Protein AF-A0A5C1AHT4-F1 (afdb_monomer)

Organism: NCBI:txid2598579

Sequence (123 aa):
MPTSSMNGSSPITPERAARLYKLLSILAGGPQGRDPLLKKLKINARGFYRELELLRSRGIGVDPVGTKYHLVGDLDSALAKLPVPDLKLNVREALVLAKGPTAAHRKLQSQLNTLLGTTRHAY

Solvent-accessible surface area (backbone atoms only — not comparable to full-atom values): 7129 Å² total; per-residue (Å²): 140,82,89,77,86,71,82,80,74,71,79,59,48,50,72,53,41,12,46,51,51,49,52,49,60,53,25,64,79,40,70,41,45,58,69,63,48,30,64,76,65,73,43,54,73,70,55,48,56,52,52,51,51,51,36,46,77,53,74,34,50,71,46,78,57,89,78,21,36,28,53,58,78,56,58,65,71,43,29,56,57,37,63,37,58,101,46,103,38,26,45,40,56,52,56,55,63,26,70,54,92,48,73,67,17,51,50,48,39,51,53,47,26,65,44,41,63,60,66,76,79,76,132

Secondary structure (DSSP, 8-state):
---------PPPPHHHHHHHHHHHHHHHTS-EEHHHHHHHHT--HHHHHHHHHHHHHTT--EEEETTEEEESS-HHHHHTTSBPTTSSSBHHHHHHHH-SSSHHHHHHHHHHHHHTT------

Nearest PDB structures (foldseek):
  5yhx-assembly1_B  TM=4.252E-01  e=2.080E-02  Lactococcus lactis subsp. lactis Il1403
  6clw-assembly1_A  TM=4.966E-01  e=5.919E-02  Streptomyces sp. CB03234
  7pga-assembly1_A  TM=5.708E-01  e=2.841E-01  Streptomyces peucetius
  5eeg-assembly1_A  TM=4.769E-01  e=3.382E-01  Streptomyces peucetius
  7b1v-assembly1_B  TM=4.192E-01  e=7.628E-01  Saccharopolyspora erythraea NRRL 2338

Radius of gyration: 15.69 Å; Cα contacts (8 Å, |Δi|>4): 135; chains: 1; bounding box: 53×26×41 Å

pLDDT: mean 84.68, std 17.27, range [29.17, 97.69]

Foldseek 3Di:
DDPDDDDPPPQQALLLLLLLLQLLVVQLVHWAADVVSCVSSVHDPVVVVVSQVVLVSLVWDWDDDPRTIHTDDHSLVSQQSRCQGPDPHGNNRLVVQLPDDDPVSVVSVVVCCVSNVVDPPDD

Mean predicted aligned error: 7.38 Å

Structure (mmCIF, N/CA/C/O backbone):
data_AF-A0A5C1AHT4-F1
#
_entry.id   AF-A0A5C1AHT4-F1
#
loop_
_atom_site.group_PDB
_atom_site.id
_atom_site.type_symbol
_atom_site.label_atom_id
_atom_site.label_alt_id
_atom_site.label_comp_id
_atom_site.label_asym_id
_atom_site.label_entity_id
_atom_site.label_seq_id
_atom_site.pdbx_PDB_ins_code
_atom_site.Cartn_x
_atom_site.Cartn_y
_atom_site.Cartn_z
_atom_site.occupancy
_atom_site.B_iso_or_equiv
_atom_site.auth_seq_id
_atom_site.auth_comp_id
_atom_site.auth_asym_id
_atom_site.auth_atom_id
_atom_site.pdbx_PDB_model_num
ATOM 1 N N . MET A 1 1 ? -30.905 -2.745 -25.595 1.00 40.97 1 MET A N 1
ATOM 2 C CA . MET A 1 1 ? -29.956 -2.962 -24.483 1.00 40.97 1 MET A CA 1
ATOM 3 C C . MET A 1 1 ? -28.636 -3.460 -25.045 1.00 40.97 1 MET A C 1
ATOM 5 O O . MET A 1 1 ? -28.630 -4.525 -25.646 1.00 40.97 1 MET A O 1
ATOM 9 N N . PRO A 1 2 ? -27.550 -2.699 -24.861 1.00 43.12 2 PRO A N 1
ATOM 10 C CA . PRO A 1 2 ? -26.257 -3.292 -24.547 1.00 43.12 2 PRO A CA 1
ATOM 11 C C . PRO A 1 2 ? -25.682 -2.604 -23.297 1.00 43.12 2 PRO A C 1
ATOM 13 O O . PRO A 1 2 ? -25.327 -1.430 -23.337 1.00 43.12 2 PRO A O 1
ATOM 16 N N . THR A 1 3 ? -25.595 -3.301 -22.165 1.00 47.81 3 THR A N 1
ATOM 17 C CA . THR A 1 3 ? -24.810 -2.827 -21.011 1.00 47.81 3 THR A CA 1
ATOM 18 C C . THR A 1 3 ? -23.398 -3.374 -21.150 1.00 47.81 3 THR A C 1
ATOM 20 O O . THR A 1 3 ? -23.055 -4.407 -20.578 1.00 47.81 3 THR A O 1
ATOM 23 N N . SER A 1 4 ? -22.594 -2.705 -21.975 1.00 43.75 4 SER A N 1
ATOM 24 C CA . SER A 1 4 ? -21.163 -2.974 -22.080 1.00 43.75 4 SER A CA 1
ATOM 25 C C . SER A 1 4 ? -20.481 -2.615 -20.763 1.00 43.75 4 SER A C 1
ATOM 27 O O . SER A 1 4 ? -20.371 -1.446 -20.395 1.00 43.75 4 SER A O 1
ATOM 29 N N . SER A 1 5 ? -20.001 -3.638 -20.064 1.00 48.62 5 SER A N 1
ATOM 30 C CA . SER A 1 5 ? -19.001 -3.527 -19.011 1.00 48.62 5 SER A CA 1
ATOM 31 C C . SER A 1 5 ? -17.739 -2.863 -19.568 1.00 48.62 5 SER A C 1
ATOM 33 O O . SER A 1 5 ? -16.953 -3.502 -20.262 1.00 48.62 5 SER A O 1
ATOM 35 N N . MET A 1 6 ? -17.506 -1.595 -19.241 1.00 37.91 6 MET A N 1
ATOM 36 C CA . MET A 1 6 ? -16.170 -1.004 -19.297 1.00 37.91 6 MET A CA 1
ATOM 37 C C . MET A 1 6 ? -15.771 -0.646 -17.874 1.00 37.91 6 MET A C 1
ATOM 39 O O . MET A 1 6 ? -16.158 0.386 -17.332 1.00 37.91 6 MET A O 1
ATOM 43 N N . ASN A 1 7 ? -15.000 -1.551 -17.266 1.00 42.16 7 ASN A N 1
ATOM 44 C CA . ASN A 1 7 ? -14.177 -1.269 -16.100 1.00 42.16 7 ASN A CA 1
ATOM 45 C C . ASN A 1 7 ? -13.381 0.007 -16.384 1.00 42.16 7 ASN A C 1
ATOM 47 O O . ASN A 1 7 ? -12.388 -0.019 -17.110 1.00 42.16 7 ASN A O 1
ATOM 51 N N . GLY A 1 8 ? -13.816 1.125 -15.808 1.00 38.31 8 GLY A N 1
ATOM 52 C CA . GLY A 1 8 ? -13.042 2.353 -15.744 1.00 38.31 8 GLY A CA 1
ATOM 53 C C . GLY A 1 8 ? -11.853 2.139 -14.817 1.00 38.31 8 GLY A C 1
ATOM 54 O O . GLY A 1 8 ? -11.843 2.627 -13.688 1.00 38.31 8 GLY A O 1
ATOM 55 N N . SER A 1 9 ? -10.850 1.383 -15.267 1.00 50.97 9 SER A N 1
ATOM 56 C CA . SER A 1 9 ? -9.554 1.292 -14.612 1.00 50.97 9 SER A CA 1
ATOM 57 C C . SER A 1 9 ? -8.857 2.635 -14.785 1.00 50.97 9 SER A C 1
ATOM 59 O O . SER A 1 9 ? -7.991 2.790 -15.641 1.00 50.97 9 SER A O 1
ATOM 61 N N . SER A 1 10 ? -9.274 3.626 -13.993 1.00 55.50 10 SER A N 1
ATOM 62 C CA . SER A 1 10 ? -8.545 4.883 -13.876 1.00 55.50 10 SER A CA 1
ATOM 63 C C . SER A 1 10 ? -7.078 4.525 -13.633 1.00 55.50 10 SER A C 1
ATOM 65 O O . SER A 1 10 ? -6.803 3.789 -12.672 1.00 55.50 10 SER A O 1
ATOM 67 N N . PRO A 1 11 ? -6.155 4.953 -14.511 1.00 67.44 11 PRO A N 1
ATOM 68 C CA . PRO A 1 11 ? -4.751 4.632 -14.348 1.00 67.44 11 PRO A CA 1
ATOM 69 C C . PRO A 1 11 ? -4.309 5.133 -12.975 1.00 67.44 11 PRO A C 1
ATOM 71 O O . PRO A 1 11 ? -4.577 6.271 -12.579 1.00 67.44 11 PRO A O 1
ATOM 74 N N . ILE A 1 12 ? -3.707 4.240 -12.194 1.00 79.88 12 ILE A N 1
ATOM 75 C CA . ILE A 1 12 ? -3.139 4.618 -10.906 1.00 79.88 12 ILE A CA 1
ATOM 76 C C . ILE A 1 12 ? -1.881 5.419 -11.226 1.00 79.88 12 ILE A C 1
ATOM 78 O O . ILE A 1 12 ? -0.978 4.904 -11.873 1.00 79.88 12 ILE A O 1
ATOM 82 N N . THR A 1 13 ? -1.827 6.678 -10.798 1.00 87.31 13 THR A N 1
ATOM 83 C CA . THR A 1 13 ? -0.609 7.487 -10.924 1.00 87.31 13 THR A CA 1
ATOM 84 C C . THR A 1 13 ? 0.485 6.951 -9.991 1.00 87.31 13 THR A C 1
ATOM 86 O O . THR A 1 13 ? 0.152 6.360 -8.956 1.00 87.31 13 THR A O 1
ATOM 89 N N . PRO A 1 14 ? 1.779 7.194 -10.276 1.00 84.75 14 PRO A N 1
ATOM 90 C CA . PRO A 1 14 ? 2.887 6.840 -9.380 1.00 84.75 14 PRO A CA 1
ATOM 91 C C . PRO A 1 14 ? 2.649 7.233 -7.919 1.00 84.75 14 PRO A C 1
ATOM 93 O O . PRO A 1 14 ? 2.730 6.404 -7.018 1.00 84.75 14 PRO A O 1
ATOM 96 N N . GLU A 1 15 ? 2.222 8.472 -7.682 1.00 87.75 15 GLU A N 1
ATOM 97 C CA . GLU A 1 15 ? 1.932 8.988 -6.340 1.00 87.75 15 GLU A CA 1
ATOM 98 C C . GLU A 1 15 ? 0.830 8.203 -5.621 1.00 87.75 15 GLU A C 1
ATOM 100 O O . GLU A 1 15 ? 0.865 8.012 -4.403 1.00 87.75 15 GLU A O 1
ATOM 105 N N . ARG A 1 16 ? -0.186 7.770 -6.370 1.00 90.50 16 ARG A N 1
ATOM 106 C CA . ARG A 1 16 ? -1.298 6.990 -5.835 1.00 90.50 16 ARG A CA 1
ATOM 107 C C . ARG A 1 16 ? -0.845 5.565 -5.526 1.00 90.50 16 ARG A C 1
ATOM 109 O O . ARG A 1 16 ? -1.150 5.081 -4.442 1.00 90.50 16 ARG A O 1
ATOM 116 N N . ALA A 1 17 ? -0.057 4.937 -6.400 1.00 89.56 17 ALA A N 1
ATOM 117 C CA . ALA A 1 17 ? 0.546 3.630 -6.132 1.00 89.56 17 ALA A CA 1
ATOM 118 C C . ALA A 1 17 ? 1.433 3.663 -4.876 1.00 89.56 17 ALA A C 1
ATOM 120 O O . ALA A 1 17 ? 1.298 2.794 -4.016 1.00 89.56 17 ALA A O 1
ATOM 121 N N . ALA A 1 18 ? 2.249 4.711 -4.714 1.00 90.88 18 ALA A N 1
ATOM 122 C CA . ALA A 1 18 ? 3.066 4.931 -3.521 1.00 90.88 18 ALA A CA 1
ATOM 123 C C . ALA A 1 18 ? 2.224 4.994 -2.241 1.00 90.88 18 ALA A C 1
ATOM 125 O O . ALA A 1 18 ? 2.526 4.334 -1.245 1.00 90.88 18 ALA A O 1
ATOM 126 N N . ARG A 1 19 ? 1.138 5.779 -2.262 1.00 94.00 19 ARG A N 1
ATOM 127 C CA . ARG A 1 19 ? 0.237 5.906 -1.108 1.00 94.00 19 ARG A CA 1
ATOM 128 C C . ARG A 1 19 ? -0.450 4.589 -0.766 1.00 94.00 19 ARG A C 1
ATOM 130 O O . ARG A 1 19 ? -0.527 4.257 0.414 1.00 94.00 19 ARG A O 1
ATOM 137 N N . LEU A 1 20 ? -0.923 3.847 -1.767 1.00 94.94 20 LEU A N 1
ATOM 138 C CA . LEU A 1 20 ? -1.560 2.546 -1.562 1.00 94.94 20 LEU A CA 1
ATOM 139 C C . LEU A 1 20 ? -0.579 1.525 -0.994 1.00 94.94 20 LEU A C 1
ATOM 141 O O . LEU A 1 20 ? -0.890 0.887 0.007 1.00 94.94 20 LEU A O 1
ATOM 145 N N . TYR A 1 21 ? 0.624 1.433 -1.564 1.00 94.19 21 TYR A N 1
ATOM 146 C CA . TYR A 1 21 ? 1.686 0.585 -1.032 1.00 94.19 21 TYR A CA 1
ATOM 147 C C . TYR A 1 21 ? 1.976 0.923 0.433 1.00 94.19 21 TYR A C 1
ATOM 149 O O . TYR A 1 21 ? 1.914 0.052 1.295 1.00 94.19 21 TYR A O 1
ATOM 157 N N . LYS A 1 22 ? 2.173 2.210 0.743 1.00 95.12 22 LYS A N 1
ATOM 158 C CA . LYS A 1 22 ? 2.420 2.679 2.109 1.00 95.12 22 LYS A CA 1
ATOM 159 C C . LYS A 1 22 ? 1.280 2.337 3.071 1.00 95.12 22 LYS A C 1
ATOM 161 O O . LYS A 1 22 ? 1.552 1.925 4.196 1.00 95.12 22 LYS A O 1
ATOM 166 N N . LEU A 1 23 ? 0.024 2.511 2.658 1.00 96.38 23 LEU A N 1
ATOM 167 C CA . LEU A 1 23 ? -1.145 2.144 3.461 1.00 96.38 23 LEU A CA 1
ATOM 168 C C . LEU A 1 23 ? -1.134 0.645 3.784 1.00 96.38 23 LEU A C 1
ATOM 170 O O . LEU A 1 23 ? -1.238 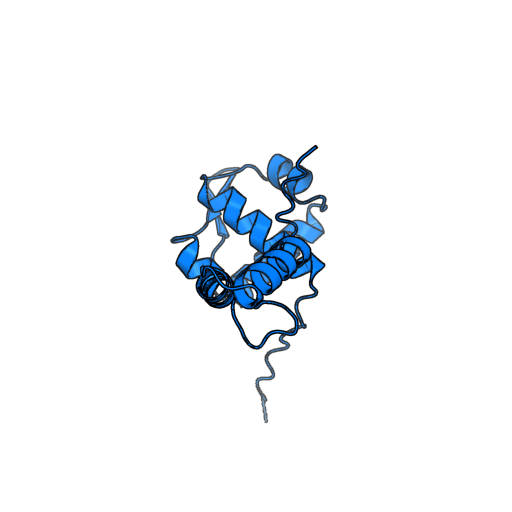0.281 4.953 1.00 96.38 23 LEU A O 1
ATOM 174 N N . LEU A 1 24 ? -0.939 -0.208 2.776 1.00 96.56 24 LEU A N 1
ATOM 175 C CA . LEU A 1 24 ? -0.899 -1.660 2.956 1.00 96.56 24 LEU A CA 1
ATOM 176 C C . LEU A 1 24 ? 0.271 -2.091 3.847 1.00 96.56 24 LEU A C 1
ATOM 178 O O . LEU A 1 24 ? 0.066 -2.872 4.771 1.00 96.56 24 LEU A O 1
ATOM 182 N N . SER A 1 25 ? 1.469 -1.529 3.654 1.00 94.62 25 SER A N 1
ATOM 183 C CA . SER A 1 25 ? 2.630 -1.818 4.507 1.00 94.62 25 SER A CA 1
ATOM 184 C C . SER A 1 25 ? 2.414 -1.398 5.963 1.00 94.62 25 SER A C 1
ATOM 186 O O . SER A 1 25 ? 2.850 -2.095 6.874 1.00 94.62 25 SER A O 1
ATOM 188 N N . ILE A 1 26 ? 1.735 -0.271 6.204 1.00 95.50 26 ILE A N 1
ATOM 189 C CA . ILE A 1 26 ? 1.387 0.170 7.559 1.00 95.50 26 ILE A CA 1
ATOM 190 C C . ILE A 1 26 ? 0.385 -0.801 8.204 1.00 95.50 26 ILE A C 1
ATOM 192 O O . ILE A 1 26 ? 0.557 -1.163 9.366 1.00 95.50 26 ILE A O 1
ATOM 196 N N . LEU A 1 27 ? -0.650 -1.217 7.468 1.00 96.38 27 LEU A N 1
ATOM 197 C CA . LEU A 1 27 ? -1.701 -2.104 7.979 1.00 96.38 27 LEU A CA 1
ATOM 198 C C . LEU A 1 27 ? -1.246 -3.558 8.141 1.00 96.38 27 LEU A C 1
ATOM 200 O O . LEU A 1 27 ? -1.781 -4.262 8.993 1.00 96.38 27 LEU A O 1
ATOM 204 N N . ALA A 1 28 ? -0.230 -3.989 7.392 1.00 94.06 28 ALA A N 1
ATOM 205 C CA . ALA A 1 28 ? 0.425 -5.280 7.587 1.00 94.06 28 ALA A CA 1
ATOM 206 C C . ALA A 1 28 ? 1.105 -5.398 8.963 1.00 94.06 28 ALA A C 1
ATOM 208 O O . ALA A 1 28 ? 1.247 -6.498 9.486 1.00 94.06 28 ALA A O 1
ATOM 209 N N . GLY A 1 29 ? 1.489 -4.270 9.574 1.00 92.56 29 GLY A N 1
ATOM 210 C CA . GLY A 1 29 ? 1.989 -4.218 10.952 1.00 92.56 29 GLY A CA 1
ATOM 211 C C . GLY A 1 29 ? 0.895 -4.287 12.027 1.00 92.56 29 GLY A C 1
ATOM 212 O O . GLY A 1 29 ? 1.213 -4.269 13.214 1.00 92.56 29 GLY A O 1
ATOM 213 N N . GLY A 1 30 ? -0.382 -4.336 11.635 1.00 93.62 30 GLY A N 1
ATOM 214 C CA . GLY A 1 30 ? -1.537 -4.450 12.525 1.00 93.62 30 GLY A CA 1
ATOM 215 C C . GLY A 1 30 ? -2.515 -3.267 12.441 1.00 93.62 30 GLY A C 1
ATOM 216 O O . GLY A 1 30 ? -2.235 -2.261 11.782 1.00 93.62 30 GLY A O 1
ATOM 217 N N . PRO A 1 31 ? -3.674 -3.348 13.129 1.00 96.19 31 PRO A N 1
ATOM 218 C CA . PRO A 1 31 ? -4.748 -2.366 12.995 1.00 96.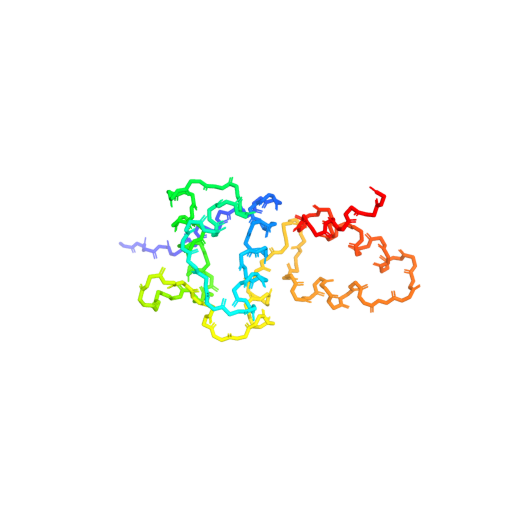19 31 PRO A CA 1
ATOM 219 C C . PRO A 1 31 ? -4.332 -0.941 13.386 1.00 96.19 31 PRO A C 1
ATOM 221 O O . PRO A 1 31 ? -3.747 -0.724 14.450 1.00 96.19 31 PRO A O 1
ATOM 224 N N . GLN A 1 32 ? -4.682 0.055 12.568 1.00 97.69 32 GLN A N 1
ATOM 225 C CA . GLN A 1 32 ? -4.317 1.463 12.780 1.00 97.69 32 GLN A CA 1
ATOM 226 C C . GLN A 1 32 ? -5.535 2.384 12.847 1.00 97.69 32 GLN A C 1
ATOM 228 O O . GLN A 1 32 ? -6.499 2.219 12.107 1.00 97.69 32 GLN A O 1
ATOM 233 N N . GLY A 1 33 ? -5.470 3.404 13.705 1.00 96.50 33 GLY A N 1
ATOM 234 C CA . GLY A 1 33 ? -6.488 4.455 13.756 1.00 96.50 33 GLY A CA 1
ATOM 235 C C . GLY A 1 33 ? -6.454 5.359 12.520 1.00 96.50 33 GLY A C 1
ATOM 236 O O . GLY A 1 33 ? -5.407 5.535 11.892 1.00 96.50 33 GLY A O 1
ATOM 237 N N . ARG A 1 34 ? -7.590 5.990 12.209 1.00 96.25 34 ARG A N 1
ATOM 238 C CA . ARG A 1 34 ? -7.726 6.887 11.051 1.00 96.25 34 ARG A CA 1
ATOM 239 C C . ARG A 1 34 ? -6.737 8.053 11.076 1.00 96.25 34 ARG A C 1
ATOM 241 O O . ARG A 1 34 ? -6.026 8.264 10.102 1.00 96.25 34 ARG A O 1
ATOM 248 N N . ASP A 1 35 ? -6.666 8.807 12.169 1.00 95.62 35 ASP A N 1
ATOM 249 C CA . ASP A 1 35 ? -5.877 10.047 12.197 1.00 95.62 35 ASP A CA 1
ATOM 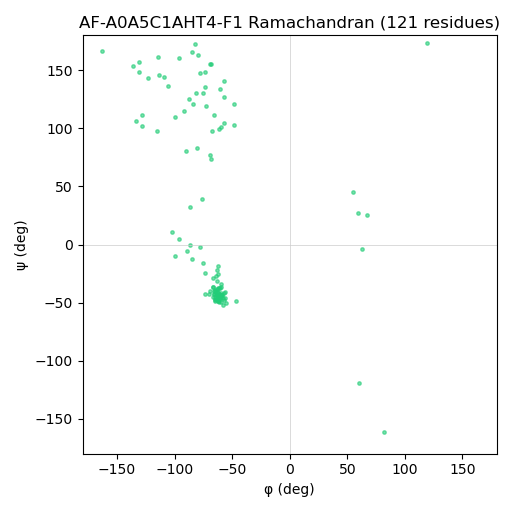250 C C . ASP A 1 35 ? -4.361 9.801 12.045 1.00 95.62 35 ASP A C 1
ATOM 252 O O . ASP A 1 35 ? -3.717 10.518 11.271 1.00 95.62 35 ASP A O 1
ATOM 256 N N . PRO A 1 36 ? -3.769 8.760 12.670 1.00 95.44 36 PRO A N 1
ATOM 257 C CA . PRO A 1 36 ? -2.412 8.325 12.343 1.00 95.44 36 PRO A CA 1
ATOM 258 C C . PRO A 1 36 ? -2.216 7.972 10.863 1.00 95.44 36 PRO A C 1
ATOM 260 O O . PRO A 1 36 ? -1.183 8.331 10.292 1.00 95.44 36 PRO A O 1
ATOM 263 N N . LEU A 1 37 ? -3.185 7.300 10.228 1.00 96.12 37 LEU A N 1
ATOM 264 C CA . LEU A 1 37 ? -3.122 6.973 8.799 1.00 96.12 37 LEU A CA 1
ATOM 265 C C . LEU A 1 37 ? -3.139 8.241 7.938 1.00 96.12 37 LEU A C 1
ATOM 267 O O . LEU A 1 37 ? -2.273 8.388 7.080 1.00 96.12 37 LEU A O 1
ATOM 271 N N . LEU A 1 38 ? -4.040 9.191 8.209 1.00 96.31 38 LEU A N 1
ATOM 272 C CA . LEU A 1 38 ? -4.108 10.472 7.492 1.00 96.31 38 LEU A CA 1
ATOM 273 C C . LEU A 1 38 ? -2.780 11.235 7.561 1.00 96.31 38 LEU A C 1
ATOM 275 O O . LEU A 1 38 ? -2.262 11.672 6.531 1.00 96.31 38 LEU A O 1
ATOM 279 N N . LYS A 1 39 ? -2.182 11.324 8.759 1.00 95.56 39 LYS A N 1
ATOM 280 C CA . LYS A 1 39 ? -0.881 11.978 8.973 1.00 95.56 39 LYS A CA 1
ATOM 281 C C . LYS A 1 39 ? 0.246 11.281 8.208 1.00 95.56 39 LYS A C 1
ATOM 283 O O . LYS A 1 39 ? 1.001 11.938 7.495 1.00 95.56 39 LYS A O 1
ATOM 288 N N . LYS A 1 40 ? 0.353 9.950 8.311 1.00 93.50 40 LYS A N 1
ATOM 289 C CA . LYS A 1 40 ? 1.411 9.171 7.637 1.00 93.50 40 LYS A CA 1
ATOM 290 C C . LYS A 1 40 ? 1.272 9.202 6.113 1.00 93.50 40 LYS A C 1
ATOM 292 O O . LYS A 1 40 ? 2.288 9.231 5.415 1.00 93.50 40 LYS A O 1
ATOM 297 N N . LEU A 1 41 ? 0.045 9.185 5.597 1.00 93.31 41 LEU A N 1
ATOM 298 C CA . LEU A 1 41 ? -0.249 9.206 4.162 1.00 93.31 41 LEU A CA 1
ATOM 299 C C . LEU A 1 41 ? -0.271 10.621 3.568 1.00 93.31 41 LEU A C 1
ATOM 301 O O . LEU A 1 41 ? -0.252 10.745 2.347 1.00 93.31 41 LEU A O 1
ATOM 305 N N . LYS A 1 42 ? -0.276 11.664 4.412 1.00 94.06 42 LYS A N 1
ATOM 306 C CA . LYS A 1 42 ? -0.373 13.079 4.018 1.00 94.06 42 LYS A CA 1
ATOM 307 C C . LYS A 1 42 ? -1.609 13.361 3.152 1.00 94.06 42 LYS A C 1
ATOM 309 O O . LYS A 1 42 ? -1.527 14.038 2.132 1.00 94.06 42 LYS A O 1
ATOM 314 N N . ILE A 1 43 ? -2.758 12.822 3.557 1.00 95.62 43 ILE A N 1
ATOM 315 C CA . ILE A 1 43 ? -4.047 13.009 2.874 1.00 95.62 43 ILE A CA 1
ATOM 316 C C . ILE A 1 43 ? -5.133 13.417 3.866 1.00 95.62 43 ILE A C 1
ATOM 318 O O . ILE A 1 43 ? -5.045 13.133 5.059 1.00 95.62 43 ILE A O 1
ATOM 322 N N . ASN A 1 44 ? -6.185 14.059 3.362 1.00 96.31 44 ASN A N 1
ATOM 323 C CA . ASN A 1 44 ? -7.387 14.341 4.143 1.00 96.31 44 ASN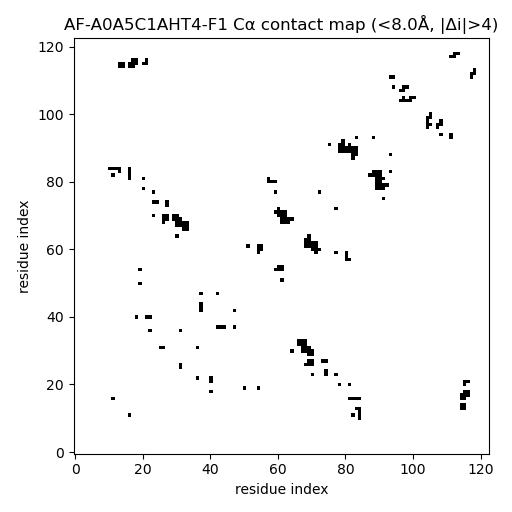 A CA 1
ATOM 324 C C . ASN A 1 44 ? -8.333 13.124 4.190 1.00 96.31 44 ASN A C 1
ATOM 326 O O . ASN A 1 44 ? -8.143 12.136 3.477 1.00 96.31 44 ASN A O 1
ATOM 330 N N . ALA A 1 45 ? -9.386 13.213 5.010 1.00 95.44 45 ALA A N 1
ATOM 331 C CA . ALA A 1 45 ? -10.359 12.134 5.184 1.00 95.44 45 ALA A CA 1
ATOM 332 C C . ALA A 1 45 ? -11.021 11.699 3.864 1.00 95.44 45 ALA A C 1
ATOM 334 O O . ALA A 1 45 ? -11.146 10.506 3.602 1.00 95.44 45 ALA A O 1
ATOM 335 N N . ARG A 1 46 ? -11.385 12.650 2.992 1.00 96.69 46 ARG A N 1
ATOM 336 C CA . ARG A 1 46 ? -11.969 12.341 1.676 1.00 96.69 46 ARG A CA 1
ATOM 337 C C . ARG A 1 46 ? -10.985 11.571 0.795 1.00 96.69 46 ARG A C 1
ATOM 339 O O . ARG A 1 46 ? -11.372 10.607 0.145 1.00 96.69 46 ARG A O 1
ATOM 346 N N . GLY A 1 47 ? -9.718 11.980 0.783 1.00 95.00 47 GLY A N 1
ATOM 347 C CA . GLY A 1 47 ? -8.641 11.285 0.084 1.00 95.00 47 GLY A CA 1
ATOM 348 C C . GLY A 1 47 ? -8.466 9.861 0.598 1.00 95.00 47 GLY A C 1
ATOM 349 O O . GLY A 1 47 ? -8.378 8.940 -0.203 1.00 95.00 47 GLY A O 1
ATOM 350 N N . PHE A 1 48 ? -8.510 9.667 1.915 1.00 95.94 48 PHE A N 1
ATOM 351 C CA . PHE A 1 48 ? -8.400 8.346 2.529 1.00 95.94 48 PHE A CA 1
ATOM 352 C C . PHE A 1 48 ? -9.525 7.401 2.112 1.00 95.94 48 PHE A C 1
ATOM 354 O O . PHE A 1 48 ? -9.238 6.313 1.623 1.00 95.94 48 PHE A O 1
ATOM 361 N N . TYR A 1 49 ? -10.787 7.828 2.196 1.00 95.62 49 TYR A N 1
ATOM 362 C CA . TYR A 1 49 ? -11.902 6.989 1.746 1.00 95.62 49 TYR A CA 1
ATOM 363 C C . TYR A 1 49 ? -11.845 6.687 0.242 1.00 95.62 49 TYR A C 1
ATOM 365 O O . TYR A 1 49 ? -12.225 5.597 -0.171 1.00 95.62 49 TYR A O 1
ATOM 373 N N . ARG A 1 50 ? -11.307 7.597 -0.583 1.00 94.50 50 ARG A N 1
ATOM 374 C CA . ARG A 1 50 ? -11.058 7.311 -2.006 1.00 94.50 50 ARG A CA 1
ATOM 375 C C . ARG A 1 50 ? -9.983 6.247 -2.223 1.00 94.50 50 ARG A C 1
ATOM 377 O O . ARG A 1 50 ? -10.106 5.471 -3.163 1.00 94.50 50 ARG A O 1
ATOM 384 N N . GLU A 1 51 ? -8.935 6.219 -1.401 1.00 94.62 51 GLU A N 1
ATOM 385 C CA . GLU A 1 51 ? -7.932 5.150 -1.463 1.00 94.62 51 GLU A CA 1
ATOM 386 C C . GLU A 1 51 ? -8.520 3.809 -0.992 1.00 94.62 51 GLU A C 1
ATOM 388 O O . GLU A 1 51 ? -8.27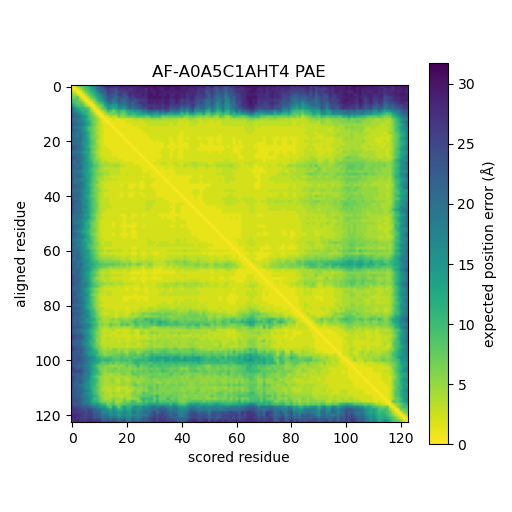6 2.792 -1.637 1.00 94.62 51 GLU A O 1
ATOM 393 N N . LEU A 1 52 ? -9.351 3.800 0.060 1.00 95.56 52 LEU A N 1
ATOM 394 C CA . LEU A 1 52 ? -10.058 2.588 0.503 1.00 95.56 52 LEU A CA 1
ATOM 395 C C . LEU A 1 52 ? -10.989 2.039 -0.581 1.00 95.56 52 LEU A C 1
ATOM 397 O O . LEU A 1 52 ? -10.963 0.848 -0.875 1.00 95.56 52 LEU A O 1
ATOM 401 N N . GLU A 1 53 ? -11.768 2.910 -1.218 1.00 94.69 53 GLU A N 1
ATOM 402 C CA . GLU A 1 53 ? -12.666 2.516 -2.302 1.00 94.69 53 GLU A CA 1
ATOM 403 C C . GLU A 1 53 ? -11.894 1.958 -3.506 1.00 94.69 53 GLU A C 1
ATOM 405 O O . GLU A 1 53 ? -12.292 0.963 -4.112 1.00 94.69 53 GLU A O 1
ATOM 410 N N . LEU A 1 54 ? -10.738 2.546 -3.818 1.00 93.44 54 LEU A N 1
ATOM 411 C CA . LEU A 1 54 ? -9.867 2.039 -4.869 1.00 93.44 54 LEU A CA 1
ATOM 412 C C . LEU A 1 54 ? -9.306 0.651 -4.531 1.00 93.44 54 LEU A C 1
ATOM 414 O O . LEU A 1 54 ? -9.342 -0.230 -5.390 1.00 93.44 54 LEU A O 1
ATOM 418 N N . LEU A 1 55 ? -8.835 0.427 -3.301 1.00 95.00 55 LEU A N 1
ATOM 419 C CA . LEU A 1 55 ? -8.399 -0.898 -2.840 1.00 95.00 55 LEU A CA 1
ATOM 420 C C . LEU A 1 55 ? -9.533 -1.922 -2.952 1.00 95.00 55 LEU A C 1
ATOM 422 O O . LEU A 1 55 ? -9.344 -2.990 -3.539 1.00 95.00 55 LEU A O 1
ATOM 426 N N . ARG A 1 56 ? -10.734 -1.551 -2.499 1.00 94.62 56 ARG A N 1
ATOM 427 C CA . ARG A 1 56 ? -11.934 -2.389 -2.574 1.00 94.62 56 ARG A CA 1
ATOM 428 C C . ARG A 1 56 ? -12.282 -2.763 -4.013 1.00 94.62 56 ARG A C 1
ATOM 430 O O . ARG A 1 56 ? -12.525 -3.933 -4.292 1.00 94.62 56 ARG A O 1
ATOM 437 N N . SER A 1 57 ? -12.216 -1.810 -4.947 1.00 92.50 57 SER A N 1
ATOM 438 C CA . SER A 1 57 ? -12.449 -2.057 -6.382 1.00 92.50 57 SER A CA 1
ATOM 439 C C . SER A 1 57 ? -11.446 -3.037 -7.011 1.00 92.50 57 SER A C 1
ATOM 441 O O . SER A 1 57 ? -11.707 -3.606 -8.068 1.00 92.50 57 SER A O 1
ATOM 443 N N . ARG A 1 58 ? -10.297 -3.253 -6.358 1.00 90.62 58 ARG A N 1
ATOM 444 C CA . ARG A 1 58 ? -9.259 -4.219 -6.749 1.00 90.62 58 ARG A CA 1
ATOM 445 C C . ARG A 1 58 ? -9.293 -5.500 -5.919 1.00 90.62 58 ARG A C 1
ATOM 447 O O . ARG A 1 58 ? -8.367 -6.302 -5.997 1.00 90.62 58 ARG A O 1
ATOM 454 N N . GLY A 1 59 ? -10.340 -5.702 -5.121 1.00 94.25 59 GLY A N 1
ATOM 455 C CA . GLY A 1 59 ? -10.478 -6.872 -4.258 1.00 94.25 59 GLY A CA 1
ATOM 456 C C . GLY A 1 59 ? -9.445 -6.919 -3.129 1.00 94.25 59 GLY A C 1
ATOM 457 O O . GLY A 1 59 ? -9.093 -8.009 -2.671 1.00 94.25 59 GLY A O 1
ATOM 458 N N . ILE A 1 60 ? -8.919 -5.764 -2.712 1.00 96.25 60 ILE A N 1
ATOM 459 C CA . ILE A 1 60 ? -8.075 -5.620 -1.524 1.00 96.25 60 ILE A CA 1
ATOM 460 C C . ILE A 1 60 ? -8.967 -5.082 -0.403 1.00 96.25 60 ILE A C 1
ATOM 462 O O . ILE A 1 60 ? -9.422 -3.939 -0.460 1.00 96.25 60 ILE A O 1
ATOM 466 N N . GLY A 1 61 ? -9.250 -5.922 0.591 1.00 95.19 61 GLY A N 1
ATOM 467 C CA . GLY A 1 61 ? -10.109 -5.563 1.717 1.00 95.19 61 GLY A CA 1
ATOM 468 C C . GLY A 1 61 ? -9.343 -4.778 2.776 1.00 95.19 61 GLY A C 1
ATOM 469 O O . GLY A 1 61 ? -8.266 -5.192 3.204 1.00 95.19 61 GLY A O 1
ATOM 470 N N . VAL A 1 62 ? -9.903 -3.652 3.208 1.00 96.94 62 VAL A N 1
ATOM 471 C CA . VAL A 1 62 ? -9.44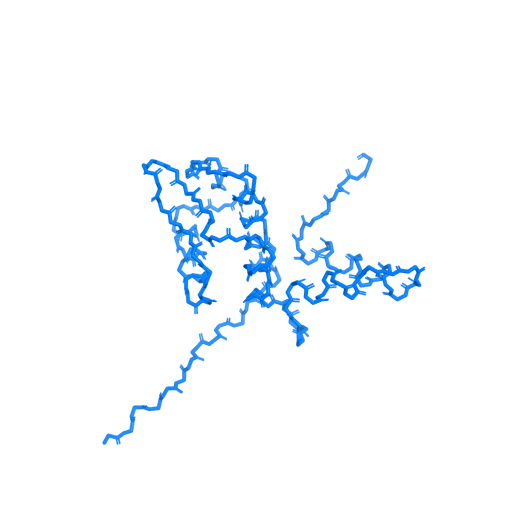1 -2.917 4.386 1.00 96.94 62 VAL A CA 1
ATOM 472 C C . VAL A 1 62 ? -10.669 -2.576 5.208 1.00 96.94 62 VAL A C 1
ATOM 474 O O . VAL A 1 62 ? -11.436 -1.685 4.839 1.00 96.94 62 VAL A O 1
ATOM 477 N N . ASP A 1 63 ? -10.829 -3.278 6.323 1.00 94.25 63 ASP A N 1
ATOM 478 C CA . ASP A 1 63 ? -12.073 -3.265 7.079 1.00 94.25 63 ASP A CA 1
ATOM 479 C C . ASP A 1 63 ? -11.914 -2.507 8.402 1.00 94.25 63 ASP A C 1
ATOM 481 O O . ASP A 1 63 ? -10.852 -2.559 9.046 1.00 94.25 63 ASP A O 1
ATOM 485 N N . PRO A 1 64 ? -12.960 -1.788 8.840 1.00 94.00 64 PRO A N 1
ATOM 486 C CA . PRO A 1 64 ? -12.981 -1.176 10.154 1.00 94.00 64 PRO A CA 1
ATOM 487 C C . PRO A 1 64 ? -13.183 -2.235 11.250 1.00 94.00 64 PRO A C 1
ATOM 489 O O . PRO A 1 64 ? -14.050 -3.097 11.157 1.00 94.00 64 PRO A O 1
ATOM 492 N N . VAL A 1 65 ? -12.407 -2.132 12.328 1.00 90.88 65 VAL A N 1
ATOM 493 C CA . VAL A 1 65 ? -12.569 -2.879 13.585 1.00 90.88 65 VAL A CA 1
ATOM 494 C C . VAL A 1 65 ? -12.571 -1.854 14.713 1.00 90.88 65 VAL A C 1
ATOM 496 O O . VAL A 1 65 ? -11.531 -1.297 15.083 1.00 90.88 65 VAL A O 1
ATOM 499 N N . GLY A 1 66 ? -13.765 -1.541 15.219 1.00 90.81 66 GLY A N 1
ATOM 500 C CA . GLY A 1 66 ? -13.972 -0.414 16.129 1.00 90.81 66 GLY A CA 1
ATOM 501 C C . GLY A 1 66 ? -13.573 0.909 15.469 1.00 90.81 66 GLY A C 1
ATOM 502 O O . GLY A 1 66 ? -14.123 1.296 14.443 1.00 90.81 66 GLY A O 1
ATOM 503 N N . THR A 1 67 ? -12.592 1.606 16.045 1.00 91.62 67 THR A N 1
ATOM 504 C CA . THR A 1 67 ? -12.076 2.892 15.533 1.00 91.62 67 THR A CA 1
ATOM 505 C C . THR A 1 67 ? -10.826 2.752 14.656 1.00 91.62 67 THR A C 1
ATOM 507 O O . THR A 1 67 ? -10.218 3.754 14.258 1.00 91.62 67 THR A O 1
ATOM 510 N N . LYS A 1 68 ? -10.408 1.514 14.372 1.00 96.75 68 LYS A N 1
ATOM 511 C CA . LYS A 1 68 ? -9.198 1.192 13.610 1.00 96.75 68 LYS A CA 1
ATOM 512 C C . LYS A 1 68 ? -9.546 0.522 12.289 1.00 96.75 68 LYS A C 1
ATOM 514 O O . LYS A 1 68 ? -10.633 -0.006 12.124 1.00 96.75 68 LYS A O 1
ATOM 519 N N . TYR A 1 69 ? -8.594 0.529 11.372 1.00 97.44 69 TYR A N 1
ATOM 520 C CA . TYR A 1 69 ? -8.643 -0.173 10.097 1.00 97.44 69 TYR A CA 1
ATOM 521 C C . TYR A 1 69 ? -7.595 -1.271 10.101 1.00 97.44 69 TYR A C 1
ATOM 523 O O . TYR A 1 69 ? -6.517 -1.079 10.670 1.00 97.44 69 TYR A O 1
ATOM 531 N N . HIS A 1 70 ? -7.887 -2.390 9.454 1.00 96.50 70 HIS A N 1
ATOM 532 C CA . HIS A 1 70 ? -6.948 -3.493 9.290 1.00 96.50 70 HIS A CA 1
ATOM 533 C C . HIS A 1 70 ? -6.980 -4.022 7.860 1.00 96.50 70 HIS A C 1
ATOM 535 O O . HIS A 1 70 ? -7.983 -3.877 7.163 1.00 96.50 70 HIS A O 1
ATOM 541 N N . LEU A 1 71 ? -5.864 -4.603 7.425 1.00 97.44 71 LEU A N 1
ATOM 542 C CA . LEU A 1 71 ? -5.791 -5.308 6.153 1.00 97.44 71 LEU A CA 1
ATOM 543 C C . LEU A 1 71 ? -6.497 -6.659 6.292 1.00 97.44 71 LEU A C 1
ATOM 545 O O . LEU A 1 71 ? -6.215 -7.405 7.228 1.00 97.44 71 LEU A O 1
ATOM 549 N N . VAL A 1 72 ? -7.391 -6.966 5.356 1.00 96.00 72 VAL A N 1
ATOM 550 C CA . VAL A 1 72 ? -8.009 -8.288 5.253 1.00 96.00 72 VAL A CA 1
ATOM 551 C C . VAL A 1 72 ? -7.068 -9.203 4.472 1.00 96.00 72 VAL A C 1
ATOM 553 O O . VAL A 1 72 ? -6.750 -8.930 3.313 1.00 96.00 72 VAL A O 1
ATOM 556 N N . GLY A 1 73 ? -6.644 -10.298 5.104 1.00 93.25 73 GLY A N 1
ATOM 557 C CA . GLY A 1 73 ? -5.641 -11.210 4.554 1.00 93.25 73 GLY A CA 1
ATOM 558 C C . GLY A 1 73 ? -4.208 -10.718 4.770 1.00 93.25 73 GLY A C 1
ATOM 559 O O . GLY A 1 73 ? -3.938 -9.895 5.645 1.00 93.25 73 GLY A O 1
ATOM 560 N N . ASP A 1 74 ? -3.274 -11.254 3.990 1.00 94.12 74 ASP A N 1
ATOM 561 C CA . ASP A 1 74 ? -1.849 -10.947 4.099 1.00 94.12 74 ASP A CA 1
ATOM 562 C C . ASP A 1 74 ? -1.387 -9.863 3.106 1.00 94.12 74 ASP A C 1
ATOM 564 O O . ASP A 1 74 ? -2.030 -9.568 2.091 1.00 94.12 74 ASP A O 1
ATOM 568 N N . LEU A 1 75 ? -0.232 -9.260 3.408 1.00 94.44 75 LEU A N 1
ATOM 569 C CA . LEU A 1 75 ? 0.358 -8.203 2.588 1.00 94.44 75 LEU A CA 1
ATOM 570 C C . LEU A 1 75 ? 0.710 -8.689 1.177 1.00 94.44 75 LEU A C 1
ATOM 572 O O . LEU A 1 75 ? 0.461 -7.966 0.217 1.00 94.44 75 LEU A O 1
ATOM 576 N N . ASP A 1 76 ? 1.268 -9.889 1.034 1.00 91.69 76 ASP A N 1
ATOM 577 C CA . ASP A 1 76 ? 1.693 -10.434 -0.259 1.00 91.69 76 ASP A CA 1
ATOM 578 C C . ASP A 1 76 ? 0.506 -10.566 -1.223 1.00 91.69 76 ASP A C 1
ATOM 580 O O . ASP A 1 76 ? 0.567 -10.093 -2.364 1.00 91.69 76 ASP A O 1
ATOM 584 N N . SER A 1 77 ? -0.608 -11.121 -0.743 1.00 93.12 77 SER A N 1
ATOM 585 C CA . SER A 1 77 ? -1.864 -11.233 -1.488 1.00 93.12 77 SER A CA 1
ATOM 586 C C . SER A 1 77 ? -2.424 -9.872 -1.904 1.00 93.12 77 SER A C 1
ATOM 588 O O . SER A 1 77 ? -2.967 -9.732 -3.003 1.00 93.12 77 SER A O 1
ATOM 590 N N . ALA A 1 78 ? -2.287 -8.848 -1.059 1.00 94.62 78 ALA A N 1
ATOM 591 C CA . ALA A 1 78 ? -2.703 -7.489 -1.395 1.00 94.62 78 ALA A CA 1
ATOM 592 C C . ALA A 1 78 ? -1.791 -6.853 -2.461 1.00 94.62 78 ALA A C 1
ATOM 594 O O . ALA A 1 78 ? -2.279 -6.249 -3.419 1.00 94.62 78 ALA A O 1
ATOM 595 N N . LEU A 1 79 ? -0.470 -7.027 -2.342 1.00 92.81 79 LEU A N 1
ATOM 596 C CA . LEU A 1 79 ? 0.510 -6.498 -3.297 1.00 92.81 79 LEU A CA 1
ATOM 597 C C . LEU A 1 79 ? 0.417 -7.159 -4.677 1.00 92.81 79 LEU A C 1
ATOM 599 O O . LEU A 1 79 ? 0.695 -6.502 -5.679 1.00 92.81 79 LEU A O 1
ATOM 603 N N . ALA A 1 80 ? -0.028 -8.416 -4.752 1.00 93.06 80 ALA A N 1
ATOM 604 C CA . ALA A 1 80 ? -0.310 -9.100 -6.015 1.00 93.06 80 ALA A CA 1
ATOM 605 C C . ALA A 1 80 ? -1.453 -8.447 -6.819 1.00 93.06 80 ALA A C 1
ATOM 607 O O . ALA A 1 80 ? -1.534 -8.607 -8.033 1.00 93.06 80 ALA A O 1
ATOM 608 N N . LYS A 1 81 ? -2.334 -7.688 -6.155 1.00 92.12 81 LYS A N 1
ATOM 609 C CA . LYS A 1 81 ? -3.483 -7.006 -6.776 1.00 92.12 81 LYS A CA 1
ATOM 610 C C . LYS A 1 81 ? -3.221 -5.522 -7.057 1.00 92.12 81 LYS A C 1
ATOM 612 O O . LYS A 1 81 ? -4.024 -4.862 -7.722 1.00 92.12 81 LYS A O 1
ATOM 617 N N . LEU A 1 82 ? -2.113 -4.976 -6.550 1.00 90.25 82 LEU A N 1
ATOM 618 C CA . LEU A 1 82 ? -1.737 -3.576 -6.721 1.00 90.25 82 LEU A CA 1
ATOM 619 C C . LEU A 1 82 ? -0.839 -3.426 -7.963 1.00 90.25 82 LEU A C 1
ATOM 621 O O . LEU A 1 82 ? 0.268 -3.961 -7.959 1.00 90.25 82 LEU A O 1
ATOM 625 N N . PRO A 1 83 ? -1.262 -2.717 -9.027 1.00 88.62 83 PRO A N 1
ATOM 626 C CA . PRO A 1 83 ? -0.422 -2.524 -10.207 1.00 88.62 83 PRO A CA 1
ATOM 627 C C . PRO A 1 83 ? 0.711 -1.529 -9.941 1.00 88.62 83 PRO A C 1
ATOM 629 O O . PRO A 1 83 ? 0.529 -0.556 -9.201 1.00 88.62 83 PRO A O 1
ATOM 632 N N . VAL A 1 84 ? 1.850 -1.730 -10.604 1.00 82.81 84 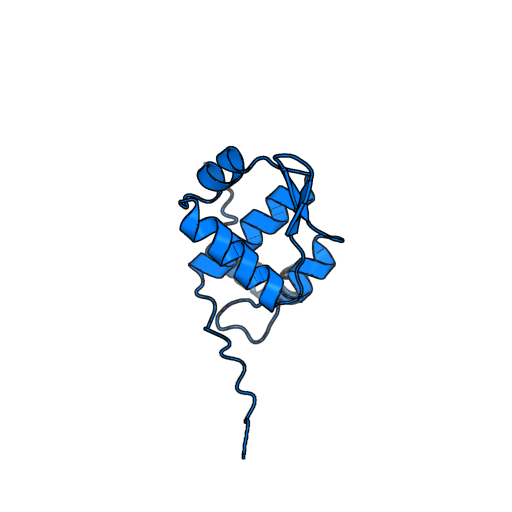VAL A N 1
ATOM 633 C CA . VAL A 1 84 ? 2.882 -0.697 -10.726 1.00 82.81 84 VAL A CA 1
ATOM 634 C C . VAL A 1 84 ? 2.562 0.159 -11.955 1.00 82.81 84 VAL A C 1
ATOM 636 O O . VAL A 1 84 ? 2.399 -0.393 -13.040 1.00 82.81 84 VAL A O 1
ATOM 639 N N . PRO A 1 85 ? 2.447 1.491 -11.824 1.00 82.81 85 PRO A N 1
ATOM 640 C CA . PRO A 1 85 ? 2.160 2.362 -12.960 1.00 82.81 85 PRO A CA 1
ATOM 641 C C . PRO A 1 85 ? 3.197 2.196 -14.070 1.00 82.81 85 PRO A C 1
ATOM 643 O O . PRO A 1 85 ? 4.380 2.016 -13.788 1.00 82.81 85 PRO A O 1
ATOM 646 N N . ASP A 1 86 ? 2.730 2.216 -15.318 1.00 78.94 86 ASP A N 1
ATOM 647 C CA . ASP A 1 86 ? 3.537 2.095 -16.542 1.00 78.94 86 ASP A CA 1
ATOM 648 C C . ASP A 1 86 ? 4.296 0.765 -16.718 1.00 78.94 86 ASP A C 1
ATOM 650 O O . ASP A 1 86 ? 4.878 0.511 -17.773 1.00 78.94 86 ASP A O 1
ATOM 654 N N . LEU A 1 87 ? 4.228 -0.136 -15.734 1.00 77.25 87 LEU A N 1
ATOM 655 C CA . LEU A 1 87 ? 4.728 -1.499 -15.831 1.00 77.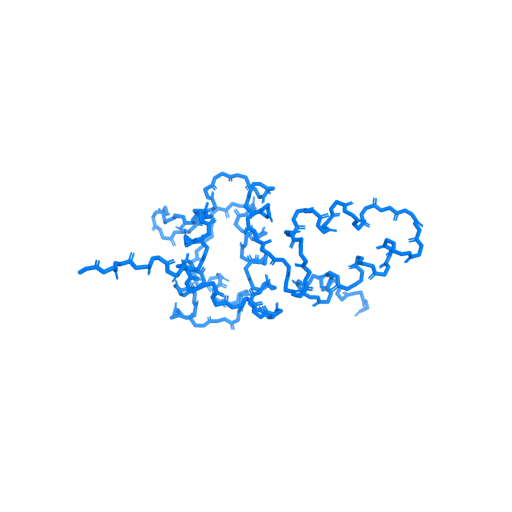25 87 LEU A CA 1
ATOM 656 C C . LEU A 1 87 ? 3.543 -2.457 -15.960 1.00 77.25 87 LEU A C 1
ATOM 658 O O . LEU A 1 87 ? 2.561 -2.372 -15.228 1.00 77.25 87 LEU A O 1
ATOM 662 N N . LYS A 1 88 ? 3.641 -3.440 -16.857 1.00 84.50 88 LYS A N 1
ATOM 663 C CA . LYS A 1 88 ? 2.662 -4.540 -16.956 1.00 84.50 88 LYS A CA 1
ATOM 664 C C . LYS A 1 88 ? 2.852 -5.571 -15.828 1.00 84.50 88 LYS A C 1
ATOM 666 O O . LYS A 1 88 ? 2.787 -6.768 -16.076 1.00 84.50 88 LYS A O 1
ATOM 671 N N . LEU A 1 89 ? 3.152 -5.095 -14.620 1.00 86.75 89 LEU A N 1
ATOM 672 C CA . LEU A 1 89 ? 3.502 -5.877 -13.437 1.00 86.75 89 LEU A CA 1
ATOM 673 C C . LEU A 1 89 ? 2.681 -5.400 -12.238 1.00 86.75 89 LEU A C 1
ATOM 675 O O . LEU A 1 89 ? 2.389 -4.207 -12.100 1.00 86.75 89 LEU A O 1
ATOM 679 N N . ASN A 1 90 ? 2.368 -6.316 -11.327 1.00 89.38 90 ASN A N 1
ATOM 680 C CA . ASN A 1 90 ? 1.929 -5.944 -9.984 1.00 89.38 90 ASN A CA 1
ATOM 681 C C . ASN A 1 90 ? 3.127 -5.693 -9.049 1.00 89.38 90 ASN A C 1
ATOM 683 O O . ASN A 1 90 ? 4.274 -6.033 -9.352 1.00 89.38 90 ASN A O 1
ATOM 687 N N . VAL A 1 91 ? 2.871 -5.064 -7.899 1.00 86.94 91 VAL A N 1
ATOM 688 C CA . VAL A 1 91 ? 3.925 -4.702 -6.941 1.00 86.94 91 VAL A CA 1
ATOM 689 C C . VAL A 1 91 ? 4.648 -5.944 -6.421 1.00 86.94 91 VAL A C 1
ATOM 691 O O . VAL A 1 91 ? 5.869 -5.909 -6.278 1.00 86.94 91 VAL A O 1
ATOM 694 N N . ARG A 1 92 ? 3.943 -7.059 -6.192 1.00 89.38 92 ARG A N 1
ATOM 695 C CA . ARG A 1 92 ? 4.574 -8.312 -5.751 1.00 89.38 92 ARG A CA 1
ATOM 696 C C . ARG A 1 92 ? 5.567 -8.842 -6.789 1.00 89.38 92 ARG A C 1
ATOM 698 O O . ARG A 1 92 ? 6.704 -9.138 -6.436 1.00 89.38 92 ARG A O 1
ATOM 705 N N . GLU A 1 93 ? 5.175 -8.923 -8.057 1.00 87.50 93 GLU A N 1
ATOM 706 C CA . GLU A 1 93 ? 6.046 -9.350 -9.162 1.00 87.50 93 GLU A CA 1
ATOM 707 C C . GLU A 1 93 ? 7.258 -8.435 -9.309 1.00 87.50 93 GLU A C 1
ATOM 709 O O . GLU A 1 93 ? 8.385 -8.914 -9.413 1.00 87.50 93 GLU A O 1
ATOM 714 N N . ALA A 1 94 ? 7.044 -7.120 -9.262 1.00 88.50 94 ALA A N 1
ATOM 715 C CA . ALA A 1 94 ? 8.122 -6.152 -9.377 1.00 88.50 94 ALA A CA 1
ATOM 716 C C . ALA A 1 94 ? 9.129 -6.279 -8.219 1.00 88.50 94 ALA A C 1
ATOM 718 O O . ALA A 1 94 ? 10.339 -6.246 -8.447 1.00 88.50 94 ALA A O 1
ATOM 719 N N . LEU A 1 95 ? 8.650 -6.497 -6.988 1.00 87.19 95 LEU A N 1
ATOM 720 C CA . LEU A 1 95 ? 9.505 -6.757 -5.826 1.00 87.19 95 LEU A CA 1
ATOM 721 C C . LEU A 1 95 ? 10.272 -8.078 -5.952 1.00 87.19 95 LEU A C 1
ATOM 723 O O . LEU A 1 95 ? 11.437 -8.133 -5.568 1.00 87.19 95 LEU A O 1
ATOM 727 N N . VAL A 1 96 ? 9.652 -9.134 -6.487 1.00 88.38 96 VAL A N 1
ATOM 728 C CA . VAL A 1 96 ? 10.331 -10.413 -6.755 1.00 88.38 96 VAL A CA 1
ATOM 729 C C . VAL A 1 96 ? 11.418 -10.231 -7.814 1.00 88.38 96 VAL A C 1
ATOM 731 O O . VAL A 1 96 ? 12.556 -10.629 -7.585 1.00 88.38 96 VAL A O 1
ATOM 734 N N . LEU A 1 97 ? 11.113 -9.561 -8.927 1.00 87.25 97 LEU A N 1
ATOM 735 C CA . LEU A 1 97 ? 12.075 -9.281 -9.996 1.00 87.25 97 LEU A CA 1
ATOM 736 C C . LEU A 1 97 ? 13.216 -8.366 -9.546 1.00 87.25 97 LEU A C 1
ATOM 738 O O . LEU A 1 97 ? 14.309 -8.442 -10.095 1.00 87.25 97 LEU A O 1
ATOM 742 N N . ALA A 1 98 ? 13.002 -7.509 -8.550 1.00 88.56 98 ALA A N 1
ATOM 743 C CA . ALA A 1 98 ? 14.051 -6.662 -7.992 1.00 88.56 98 ALA A CA 1
ATOM 744 C C . ALA A 1 98 ? 15.028 -7.423 -7.072 1.00 88.56 98 ALA A C 1
ATOM 746 O O . ALA A 1 98 ? 16.117 -6.918 -6.795 1.00 88.56 98 ALA A O 1
ATOM 747 N N . LYS A 1 99 ? 14.683 -8.632 -6.604 1.00 84.50 99 LYS A N 1
ATOM 748 C CA . LYS A 1 99 ? 15.548 -9.459 -5.747 1.00 84.50 99 LYS A CA 1
ATOM 749 C C . LYS A 1 99 ? 16.585 -10.201 -6.595 1.00 84.50 99 LYS A C 1
ATOM 751 O O . LYS A 1 99 ? 16.417 -11.370 -6.919 1.00 84.50 99 LYS A O 1
ATOM 756 N N . GLY A 1 100 ? 17.683 -9.531 -6.937 1.00 83.56 100 GLY A N 1
ATOM 757 C CA . GLY A 1 100 ? 18.825 -10.188 -7.573 1.00 83.56 100 GLY A CA 1
ATOM 758 C C . GLY A 1 100 ? 20.119 -9.367 -7.524 1.00 83.56 100 GLY A C 1
ATOM 759 O O . GLY A 1 100 ? 20.090 -8.178 -7.203 1.00 83.56 100 GLY A O 1
ATOM 760 N N . PRO A 1 101 ? 21.277 -9.982 -7.828 1.00 88.38 101 PRO A N 1
ATOM 761 C CA . PRO A 1 101 ? 22.589 -9.367 -7.597 1.00 88.38 101 PRO A CA 1
ATOM 762 C C . PRO A 1 101 ? 23.113 -8.521 -8.770 1.00 88.38 101 PRO A C 1
ATOM 764 O O . PRO A 1 101 ? 24.167 -7.892 -8.663 1.00 88.38 101 PRO A O 1
ATOM 767 N N . THR A 1 102 ? 22.426 -8.500 -9.912 1.00 91.88 102 THR A N 1
ATOM 768 C CA . THR A 1 102 ? 22.887 -7.797 -11.122 1.00 91.88 102 THR A CA 1
ATOM 769 C C . THR A 1 102 ? 22.613 -6.290 -11.067 1.00 91.88 102 THR A C 1
ATOM 771 O O . THR A 1 102 ? 21.790 -5.800 -10.289 1.00 91.88 102 THR A O 1
ATOM 774 N N . ALA A 1 103 ? 23.292 -5.528 -11.931 1.00 86.88 103 ALA A N 1
ATOM 775 C CA . ALA A 1 103 ? 23.052 -4.092 -12.075 1.00 86.88 103 ALA A CA 1
ATOM 776 C C . ALA A 1 103 ? 21.604 -3.773 -12.497 1.00 86.88 103 ALA A C 1
ATOM 778 O O . ALA A 1 103 ? 21.042 -2.776 -12.046 1.00 86.88 103 ALA A O 1
ATOM 779 N N . ALA A 1 104 ? 20.981 -4.639 -13.304 1.00 87.00 104 ALA A N 1
ATOM 780 C CA . ALA A 1 104 ? 19.589 -4.488 -13.718 1.00 87.00 104 ALA A CA 1
ATOM 781 C C . ALA A 1 104 ? 18.619 -4.616 -12.530 1.00 87.00 104 ALA A C 1
ATOM 783 O O . ALA A 1 104 ? 17.728 -3.781 -12.383 1.00 87.00 104 ALA A O 1
ATOM 784 N N . HIS A 1 105 ? 18.841 -5.586 -11.635 1.00 88.12 105 HIS A N 1
ATOM 785 C CA . HIS A 1 105 ? 18.044 -5.737 -10.413 1.00 88.12 105 HIS A CA 1
ATOM 786 C C . HIS A 1 105 ? 18.169 -4.515 -9.497 1.00 88.12 105 HIS A C 1
ATOM 788 O O . HIS A 1 105 ? 17.156 -3.973 -9.060 1.00 88.12 105 HIS A O 1
ATOM 794 N N . ARG A 1 106 ? 19.395 -4.011 -9.280 1.00 87.75 106 ARG A N 1
ATOM 795 C CA . ARG A 1 106 ? 19.625 -2.781 -8.497 1.00 87.75 106 ARG A CA 1
ATOM 796 C C . ARG A 1 106 ? 18.921 -1.565 -9.103 1.00 87.75 106 ARG A C 1
ATOM 798 O O . ARG A 1 106 ? 18.329 -0.774 -8.369 1.00 87.75 106 ARG A O 1
ATOM 805 N N . LYS A 1 107 ? 18.952 -1.422 -10.434 1.00 86.94 107 LYS A N 1
ATOM 806 C CA . LYS A 1 107 ? 18.255 -0.340 -11.146 1.00 86.94 107 LYS A CA 1
ATOM 807 C C . LYS A 1 107 ? 16.740 -0.429 -10.949 1.00 86.94 107 LYS A C 1
ATOM 809 O O . LYS A 1 107 ? 16.127 0.571 -10.586 1.00 86.94 107 LYS A O 1
ATOM 814 N N . LEU A 1 108 ? 16.158 -1.618 -11.118 1.00 86.94 108 LEU A N 1
ATOM 815 C CA . LEU A 1 108 ? 14.730 -1.849 -10.890 1.00 86.94 108 LEU A CA 1
ATOM 816 C C . LEU A 1 108 ? 14.341 -1.561 -9.434 1.00 86.94 108 LEU A C 1
ATOM 818 O O . LEU A 1 108 ? 13.356 -0.875 -9.182 1.00 86.94 108 LEU A O 1
ATOM 822 N N . GLN A 1 109 ? 15.144 -2.018 -8.472 1.00 86.88 109 GLN A N 1
ATO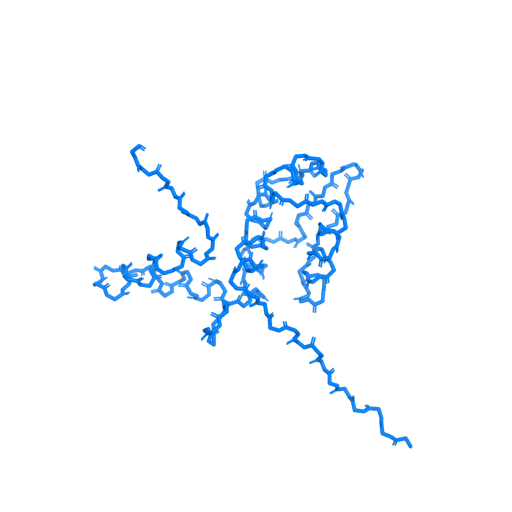M 823 C CA . GLN A 1 109 ? 14.918 -1.749 -7.054 1.00 86.88 109 GLN A CA 1
ATOM 824 C C . GLN A 1 109 ? 14.937 -0.246 -6.747 1.00 86.88 109 GLN A C 1
ATOM 826 O O . GLN A 1 109 ? 14.073 0.246 -6.024 1.00 86.88 109 GLN A O 1
ATOM 831 N N . SER A 1 110 ? 15.887 0.500 -7.318 1.00 85.88 110 SER A N 1
ATOM 832 C CA . SER A 1 110 ? 15.950 1.956 -7.174 1.00 85.88 110 SER A CA 1
ATOM 833 C C . SER A 1 110 ? 14.707 2.636 -7.754 1.00 85.88 110 SER A C 1
ATOM 835 O O . SER A 1 110 ? 14.098 3.455 -7.068 1.00 85.88 110 SER A O 1
ATOM 837 N N . GLN A 1 111 ? 14.272 2.240 -8.955 1.00 85.81 111 GLN A N 1
ATOM 838 C CA . GLN A 1 111 ? 13.049 2.763 -9.573 1.00 85.81 111 GLN A CA 1
ATOM 839 C C . GLN A 1 111 ? 11.808 2.470 -8.725 1.00 85.81 111 GLN A C 1
ATOM 841 O O . GLN A 1 111 ? 10.990 3.362 -8.514 1.00 85.81 111 GLN A O 1
ATOM 846 N N . LEU A 1 112 ? 11.685 1.255 -8.184 1.00 85.50 112 LEU A N 1
ATOM 847 C CA . LEU A 1 112 ? 10.586 0.897 -7.289 1.00 85.50 112 LEU A CA 1
ATOM 848 C C . LEU A 1 112 ? 10.624 1.690 -5.986 1.00 85.50 112 LEU A C 1
ATOM 850 O O . LEU A 1 112 ? 9.579 2.141 -5.534 1.00 85.50 112 LEU A O 1
ATOM 854 N N . ASN A 1 113 ? 11.798 1.927 -5.401 1.00 84.44 113 ASN A N 1
ATOM 855 C CA . ASN A 1 113 ? 11.911 2.747 -4.195 1.00 84.44 113 ASN A CA 1
ATOM 856 C C . ASN A 1 113 ? 11.450 4.188 -4.446 1.00 84.44 113 ASN A C 1
ATOM 858 O O . ASN A 1 113 ? 10.730 4.741 -3.614 1.00 84.44 113 ASN A O 1
ATOM 862 N N . THR A 1 114 ? 11.809 4.767 -5.597 1.00 84.75 114 THR A N 1
ATOM 863 C CA . THR A 1 114 ? 11.342 6.095 -6.017 1.00 84.75 114 THR A CA 1
ATOM 864 C C . THR A 1 114 ? 9.834 6.107 -6.258 1.00 84.75 114 THR A C 1
ATOM 866 O O . THR A 1 114 ? 9.140 6.969 -5.725 1.00 84.75 114 THR A O 1
ATOM 869 N N . LEU A 1 115 ? 9.310 5.133 -7.008 1.00 82.19 115 LEU A N 1
ATOM 870 C CA . LEU A 1 115 ? 7.886 5.040 -7.342 1.00 82.19 115 LEU A CA 1
ATOM 871 C C . LEU A 1 115 ? 7.010 4.776 -6.118 1.00 82.19 115 LEU A C 1
ATOM 873 O O . LEU A 1 115 ? 5.954 5.378 -5.989 1.00 82.19 115 LEU A O 1
ATOM 877 N N . LEU A 1 116 ? 7.434 3.886 -5.222 1.00 81.00 116 LEU A N 1
ATOM 878 C CA . LEU A 1 116 ? 6.678 3.493 -4.032 1.00 81.00 116 LEU A CA 1
ATOM 879 C C . LEU A 1 116 ? 6.934 4.421 -2.837 1.00 81.00 116 LEU A C 1
ATOM 881 O O . LEU A 1 116 ? 6.381 4.202 -1.759 1.00 81.00 116 LEU A O 1
ATOM 885 N N . GLY A 1 117 ? 7.789 5.437 -2.993 1.00 70.12 117 GLY A N 1
ATOM 886 C CA . GLY A 1 117 ? 8.177 6.341 -1.911 1.00 70.12 117 GLY A CA 1
ATOM 887 C C . GLY A 1 117 ? 8.835 5.619 -0.730 1.00 70.12 117 GLY A C 1
ATOM 888 O O . GLY A 1 117 ? 8.742 6.087 0.404 1.00 70.12 117 GLY A O 1
ATOM 889 N N . THR A 1 118 ? 9.484 4.473 -0.980 1.00 60.75 118 THR A N 1
ATOM 890 C CA . THR A 1 118 ? 10.208 3.676 0.034 1.00 60.75 118 THR A CA 1
ATOM 891 C C . THR A 1 118 ? 11.646 4.173 0.189 1.00 60.75 118 THR A C 1
ATOM 893 O O . THR A 1 118 ? 12.574 3.406 0.446 1.00 60.75 118 THR A O 1
ATOM 896 N N . THR A 1 119 ? 11.860 5.475 0.012 1.00 44.34 119 THR A N 1
ATOM 897 C CA . THR A 1 119 ? 13.152 6.104 0.250 1.00 44.34 119 THR A CA 1
ATOM 898 C C . THR A 1 119 ? 13.433 6.043 1.750 1.00 44.34 119 THR A C 1
ATOM 900 O O . THR A 1 119 ? 12.966 6.878 2.525 1.00 44.34 119 THR A O 1
ATOM 903 N N . ARG A 1 120 ? 14.212 5.045 2.184 1.00 41.69 120 ARG A N 1
ATOM 904 C CA . ARG A 1 120 ? 15.091 5.242 3.338 1.00 41.69 120 ARG A CA 1
ATOM 905 C C . ARG A 1 120 ? 16.022 6.377 2.929 1.00 41.69 120 ARG A C 1
ATOM 907 O O . ARG A 1 120 ? 16.931 6.160 2.134 1.00 41.69 120 ARG A O 1
ATOM 914 N N . HIS A 1 121 ? 15.751 7.585 3.412 1.00 30.25 121 HIS A N 1
ATOM 915 C CA . HIS A 1 121 ? 16.784 8.606 3.476 1.00 30.25 121 HIS A CA 1
ATOM 916 C C . HIS A 1 121 ? 17.865 8.041 4.403 1.00 30.25 121 HIS A C 1
ATOM 918 O O . HIS A 1 121 ? 17.673 7.958 5.613 1.00 30.25 121 HIS A O 1
ATOM 924 N N . ALA A 1 122 ? 18.924 7.499 3.808 1.00 30.94 122 ALA A N 1
ATOM 925 C CA . ALA A 1 122 ? 20.215 7.466 4.464 1.00 30.94 122 ALA A CA 1
ATOM 926 C C . ALA A 1 122 ? 20.812 8.872 4.338 1.00 30.94 122 ALA A C 1
ATOM 928 O O . ALA A 1 122 ? 20.584 9.525 3.314 1.00 30.94 122 ALA A O 1
ATOM 929 N N . TYR A 1 123 ? 21.577 9.243 5.365 1.00 29.17 123 TYR A N 1
ATOM 930 C CA . TYR A 1 123 ? 22.178 10.544 5.679 1.00 29.17 123 TYR A CA 1
ATOM 931 C C . TYR A 1 123 ? 21.298 11.451 6.536 1.00 29.17 123 TYR A C 1
ATOM 933 O O . TYR A 1 123 ? 20.371 12.100 6.007 1.00 29.17 123 TYR A O 1
#